Protein AF-A0A125QHG0-F1 (afdb_monomer_lite)

Structure (mmCIF, N/CA/C/O backbone):
data_AF-A0A125QHG0-F1
#
_entry.id   AF-A0A125QHG0-F1
#
loop_
_atom_site.group_PDB
_atom_site.id
_atom_site.type_symbol
_atom_site.label_atom_id
_atom_site.label_alt_id
_atom_site.label_comp_id
_atom_site.label_asym_id
_atom_site.label_entity_id
_atom_site.label_seq_id
_atom_site.pdbx_PDB_ins_code
_atom_site.Cartn_x
_atom_site.Cartn_y
_atom_site.Cartn_z
_atom_site.occupancy
_atom_site.B_iso_or_equiv
_atom_site.auth_seq_id
_atom_site.auth_comp_id
_atom_site.auth_asym_id
_atom_site.auth_atom_id
_atom_site.pdbx_PDB_model_num
ATOM 1 N N . MET A 1 1 ? -8.099 10.404 2.844 1.00 77.19 1 MET A N 1
ATOM 2 C CA . MET A 1 1 ? -8.199 8.934 2.719 1.00 77.19 1 MET A CA 1
ATOM 3 C C . MET A 1 1 ? -9.605 8.370 2.684 1.00 77.19 1 MET A C 1
ATOM 5 O O . MET A 1 1 ? -9.778 7.418 1.952 1.00 77.19 1 MET A O 1
ATOM 9 N N . ALA A 1 2 ? -10.604 8.932 3.367 1.00 77.56 2 ALA A N 1
ATOM 10 C CA . ALA A 1 2 ? -11.932 8.313 3.517 1.00 77.56 2 ALA A CA 1
ATOM 11 C C . ALA A 1 2 ? -12.676 7.855 2.233 1.00 77.56 2 ALA A C 1
ATOM 13 O O . ALA A 1 2 ? -13.613 7.079 2.341 1.00 77.56 2 ALA A O 1
ATOM 14 N N . GLN A 1 3 ? -12.288 8.319 1.038 1.00 90.06 3 GLN A N 1
ATOM 15 C CA . GLN A 1 3 ? -12.895 7.938 -0.250 1.00 90.06 3 GLN A CA 1
ATOM 16 C C . GLN A 1 3 ? -11.972 7.082 -1.139 1.00 90.06 3 GLN A C 1
ATOM 18 O O . GLN A 1 3 ? -12.231 6.912 -2.328 1.00 90.06 3 GLN A O 1
ATOM 23 N N . HIS A 1 4 ? -10.853 6.588 -0.608 1.00 96.38 4 HIS A N 1
ATOM 24 C CA . HIS A 1 4 ? -9.893 5.822 -1.396 1.00 96.38 4 HIS A CA 1
ATOM 25 C C . HIS A 1 4 ? -10.406 4.400 -1.651 1.00 96.38 4 HIS A C 1
ATOM 27 O O . HIS A 1 4 ? -10.680 3.649 -0.721 1.00 96.38 4 HIS A O 1
ATOM 33 N N . ASN A 1 5 ? -10.489 4.013 -2.920 1.00 97.62 5 ASN A N 1
ATOM 34 C CA . ASN A 1 5 ? -11.199 2.815 -3.378 1.00 97.62 5 ASN A CA 1
ATOM 35 C C . ASN A 1 5 ? -10.356 1.524 -3.383 1.00 97.62 5 ASN A C 1
ATOM 37 O O . ASN A 1 5 ? -10.833 0.486 -3.834 1.00 97.62 5 ASN A O 1
ATOM 41 N N . ILE A 1 6 ? -9.098 1.559 -2.934 1.00 98.31 6 ILE A N 1
ATOM 42 C CA . ILE A 1 6 ? -8.188 0.404 -3.049 1.00 98.31 6 ILE A CA 1
ATOM 43 C C . ILE A 1 6 ? -8.700 -0.856 -2.349 1.00 98.31 6 ILE A C 1
ATOM 45 O O . ILE A 1 6 ? -8.544 -1.943 -2.900 1.00 98.31 6 ILE A O 1
ATOM 49 N N . LEU A 1 7 ? -9.337 -0.728 -1.178 1.00 97.88 7 LEU A N 1
ATOM 50 C CA . LEU A 1 7 ? -9.893 -1.884 -0.471 1.00 97.88 7 LEU A CA 1
ATOM 51 C C . LEU A 1 7 ? -11.125 -2.434 -1.199 1.00 97.88 7 LEU A C 1
ATOM 53 O O . LEU A 1 7 ? -11.232 -3.643 -1.358 1.00 97.88 7 LEU A O 1
ATOM 57 N N . ASP A 1 8 ? -11.982 -1.574 -1.757 1.00 97.94 8 ASP A N 1
ATOM 58 C CA . ASP A 1 8 ? -13.121 -2.013 -2.577 1.00 97.94 8 ASP A CA 1
ATOM 59 C C . ASP A 1 8 ? -12.662 -2.738 -3.848 1.00 97.94 8 ASP A C 1
ATOM 61 O O . ASP A 1 8 ? -13.226 -3.764 -4.233 1.00 97.94 8 ASP A O 1
ATOM 65 N N . MET A 1 9 ? -11.617 -2.225 -4.508 1.00 98.56 9 MET A N 1
ATOM 66 C CA . MET A 1 9 ? -11.004 -2.881 -5.666 1.00 98.56 9 MET A CA 1
ATOM 67 C C . MET A 1 9 ? -10.421 -4.244 -5.285 1.00 98.56 9 MET A C 1
ATOM 69 O O . MET A 1 9 ? -10.632 -5.223 -6.004 1.00 98.56 9 MET A O 1
ATOM 73 N N . LEU A 1 10 ? -9.734 -4.319 -4.142 1.00 98.56 10 LEU A N 1
ATOM 74 C CA . LEU A 1 10 ? -9.180 -5.560 -3.611 1.00 98.56 10 LEU A CA 1
ATOM 75 C C . LEU A 1 10 ? -10.286 -6.588 -3.316 1.00 98.56 10 LEU A C 1
ATOM 77 O O . LEU A 1 10 ? -10.160 -7.744 -3.720 1.00 98.56 10 LEU A O 1
ATOM 81 N N . GLU A 1 11 ? -11.383 -6.198 -2.665 1.00 98.31 11 GLU A N 1
ATOM 82 C CA . GLU A 1 11 ? -12.514 -7.099 -2.379 1.00 98.31 11 GLU A CA 1
ATOM 83 C C . GLU A 1 11 ? -13.268 -7.534 -3.641 1.00 98.31 11 GLU A C 1
ATOM 85 O O . GLU A 1 11 ? -13.781 -8.648 -3.713 1.00 98.31 11 GLU A O 1
ATOM 90 N N . ARG A 1 12 ? -13.254 -6.712 -4.692 1.00 98.38 12 ARG A N 1
ATOM 91 C CA . ARG A 1 12 ? -13.771 -7.073 -6.022 1.00 98.38 12 ARG A CA 1
ATOM 92 C C . ARG A 1 12 ? -12.837 -7.976 -6.834 1.00 98.38 12 ARG A C 1
ATOM 94 O O . ARG A 1 12 ? -13.144 -8.286 -7.982 1.00 98.38 12 ARG A O 1
ATOM 101 N N . GLY A 1 13 ? -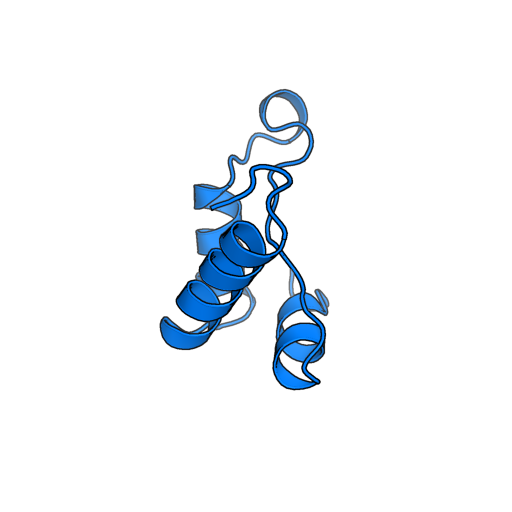11.705 -8.394 -6.269 1.00 97.75 13 GLY A N 1
ATOM 102 C CA . GLY A 1 13 ? -10.756 -9.302 -6.914 1.00 97.75 13 GLY A CA 1
ATOM 103 C C . GLY A 1 13 ? -9.787 -8.628 -7.887 1.00 97.75 13 GLY A C 1
ATOM 104 O O . GLY A 1 13 ? -9.050 -9.321 -8.588 1.00 97.75 13 GLY A O 1
ATOM 105 N N . VAL A 1 14 ? -9.740 -7.293 -7.935 1.00 98.44 14 VAL A N 1
ATOM 106 C CA . VAL A 1 14 ? -8.744 -6.577 -8.739 1.00 98.44 14 VAL A CA 1
ATOM 107 C C . VAL A 1 14 ? -7.371 -6.726 -8.079 1.00 98.44 14 VAL A C 1
ATOM 109 O O . VAL A 1 14 ? -7.210 -6.501 -6.877 1.00 98.44 14 VAL A O 1
ATOM 112 N N . LYS A 1 15 ? -6.352 -7.083 -8.867 1.00 98.00 15 LYS A N 1
ATOM 113 C CA . LYS A 1 15 ? -4.968 -7.244 -8.397 1.00 98.00 15 LYS A CA 1
ATOM 114 C C . LYS A 1 15 ? -4.281 -5.879 -8.244 1.00 98.00 15 LYS A C 1
ATOM 116 O O . LYS A 1 15 ? -3.487 -5.468 -9.083 1.00 98.00 15 LYS A O 1
ATOM 121 N N . VAL A 1 16 ? -4.634 -5.163 -7.179 1.00 98.50 16 VAL A N 1
ATOM 122 C CA . VAL A 1 16 ? -4.073 -3.847 -6.827 1.00 98.50 16 VAL A CA 1
ATOM 123 C C . VAL A 1 16 ? -2.840 -3.981 -5.929 1.00 98.50 16 VAL A C 1
ATOM 125 O O . VAL A 1 16 ? -2.753 -4.918 -5.131 1.00 98.50 16 VAL A O 1
ATOM 128 N N . THR A 1 17 ? -1.898 -3.042 -6.053 1.00 98.50 17 THR A N 1
ATOM 129 C CA . THR A 1 17 ? -0.644 -2.972 -5.279 1.00 98.50 17 THR A CA 1
ATOM 130 C C . THR A 1 17 ? -0.500 -1.603 -4.604 1.00 98.50 17 THR A C 1
ATOM 132 O O . THR A 1 17 ? -1.118 -0.627 -5.032 1.00 98.50 17 THR A O 1
ATOM 135 N N . VAL A 1 18 ? 0.296 -1.525 -3.532 1.00 98.06 18 VAL A N 1
ATOM 136 C CA . VAL A 1 18 ? 0.616 -0.266 -2.833 1.00 98.06 18 VAL A CA 1
ATOM 137 C C . VAL A 1 18 ? 2.032 0.156 -3.200 1.00 98.06 18 VAL A C 1
ATOM 139 O O . VAL A 1 18 ? 2.969 -0.621 -3.029 1.00 98.06 18 VAL A O 1
ATOM 142 N N . ASN A 1 19 ? 2.185 1.393 -3.668 1.00 97.50 19 ASN A N 1
ATOM 143 C CA . ASN A 1 19 ? 3.461 1.979 -4.073 1.00 97.50 19 ASN A CA 1
ATOM 144 C C . ASN A 1 19 ? 3.605 3.358 -3.414 1.00 97.50 19 ASN A C 1
ATOM 146 O O . ASN A 1 19 ? 2.600 3.981 -3.071 1.00 97.50 19 ASN A O 1
ATOM 150 N N . SER A 1 20 ? 4.837 3.822 -3.209 1.00 96.50 20 SER A N 1
ATOM 151 C CA . SER A 1 20 ? 5.114 5.161 -2.665 1.00 96.50 20 SER A CA 1
ATOM 152 C C . SER A 1 20 ? 5.068 6.270 -3.713 1.00 96.50 20 SER A C 1
ATOM 154 O O . SER A 1 20 ? 5.043 7.436 -3.337 1.00 96.50 20 SER A O 1
ATOM 156 N N . ASP A 1 21 ? 5.085 5.902 -4.996 1.00 95.69 21 ASP A N 1
ATOM 157 C CA . ASP A 1 21 ? 5.289 6.820 -6.118 1.00 95.69 21 ASP A CA 1
ATOM 158 C C . ASP A 1 21 ? 6.623 7.576 -5.942 1.00 95.69 21 ASP A C 1
ATOM 160 O O . ASP A 1 21 ? 7.677 6.947 -6.052 1.00 95.69 21 ASP A O 1
ATOM 164 N N . ASP A 1 22 ? 6.599 8.837 -5.503 1.00 96.62 22 ASP A N 1
ATOM 165 C CA . ASP A 1 22 ? 7.779 9.656 -5.206 1.00 96.62 22 ASP A CA 1
ATOM 166 C C . ASP A 1 22 ? 7.886 10.001 -3.701 1.00 96.62 22 ASP A C 1
ATOM 168 O O . ASP A 1 22 ? 7.518 11.102 -3.272 1.00 96.62 22 ASP A O 1
ATOM 172 N N . PRO A 1 23 ? 8.424 9.105 -2.847 1.00 94.50 23 PRO A N 1
ATOM 173 C CA . PRO A 1 23 ? 8.407 9.279 -1.389 1.00 94.50 23 PRO A CA 1
ATOM 174 C C . PRO A 1 23 ? 9.142 10.537 -0.907 1.00 94.50 23 PRO A C 1
ATOM 176 O O . PRO A 1 23 ? 8.751 11.129 0.095 1.00 94.50 23 PRO A O 1
ATOM 179 N N . ALA A 1 24 ? 10.176 10.985 -1.627 1.00 94.31 24 ALA A N 1
ATOM 180 C CA . ALA A 1 24 ? 10.899 12.217 -1.307 1.00 94.31 24 ALA A CA 1
ATOM 181 C C . ALA A 1 24 ? 10.045 13.484 -1.507 1.00 94.31 24 ALA A C 1
ATOM 183 O O . ALA A 1 24 ? 10.268 14.481 -0.823 1.00 94.31 24 ALA A O 1
ATOM 184 N N . TYR A 1 25 ? 9.070 13.441 -2.420 1.00 93.88 25 TYR A N 1
ATOM 185 C CA . TYR A 1 25 ? 8.145 14.544 -2.679 1.00 93.88 25 TYR A CA 1
ATOM 186 C C . TYR A 1 25 ? 6.929 14.509 -1.747 1.00 93.88 25 TYR A C 1
ATOM 188 O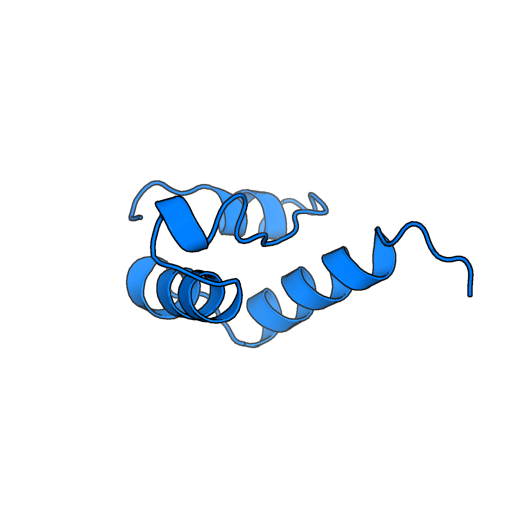 O . TYR A 1 25 ? 6.477 15.559 -1.294 1.00 93.88 25 TYR A O 1
ATOM 196 N N . PHE A 1 26 ? 6.405 13.316 -1.444 1.00 89.19 26 PHE A N 1
ATOM 197 C CA . PHE A 1 26 ? 5.163 13.157 -0.676 1.00 89.19 26 PHE A CA 1
ATOM 198 C C . PHE A 1 26 ? 5.368 12.922 0.826 1.00 89.19 26 PHE A C 1
ATOM 200 O O . PHE A 1 26 ? 4.410 13.015 1.593 1.00 89.19 26 PHE A O 1
ATOM 207 N N . GLY A 1 27 ? 6.596 12.626 1.265 1.00 84.25 27 GLY A N 1
ATOM 208 C CA . GLY A 1 27 ? 6.923 12.402 2.676 1.00 84.25 27 GLY A CA 1
ATOM 209 C C . GLY A 1 27 ? 6.379 11.092 3.258 1.00 84.25 27 GLY A C 1
ATOM 210 O O . GLY A 1 27 ? 6.355 10.942 4.477 1.00 84.25 27 GLY A O 1
ATOM 211 N N . GLY A 1 28 ? 5.944 10.150 2.413 1.00 88.50 28 GLY A N 1
ATOM 212 C CA . GLY A 1 28 ? 5.442 8.836 2.818 1.00 88.50 28 GLY A CA 1
ATOM 213 C C . GLY 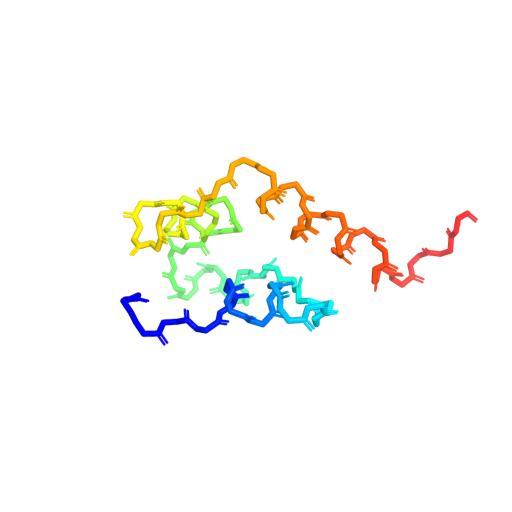A 1 28 ? 6.091 7.721 2.005 1.00 88.50 28 GLY A C 1
ATOM 214 O O . GLY A 1 28 ? 5.978 7.699 0.779 1.00 88.50 28 GLY A O 1
ATOM 215 N N . TYR A 1 29 ? 6.774 6.792 2.678 1.00 95.69 29 TYR A N 1
ATOM 216 C CA . TYR A 1 29 ? 7.253 5.567 2.049 1.00 95.69 29 TYR A CA 1
ATOM 217 C C . TYR A 1 29 ? 6.129 4.524 2.031 1.00 95.69 29 TYR A C 1
ATOM 219 O O . TYR A 1 29 ? 5.008 4.739 2.497 1.00 95.69 29 TYR A O 1
ATOM 227 N N . VAL A 1 30 ? 6.419 3.359 1.450 1.00 96.88 30 VAL A N 1
ATOM 228 C CA . VAL A 1 30 ? 5.438 2.273 1.322 1.00 96.88 30 VAL A CA 1
ATOM 229 C C . VAL A 1 30 ? 4.843 1.899 2.685 1.00 96.88 30 VAL A C 1
ATOM 231 O O . VAL A 1 30 ? 3.633 1.717 2.786 1.00 96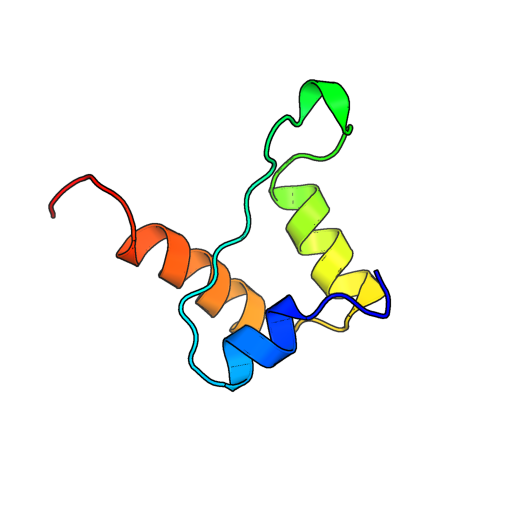.88 30 VAL A O 1
ATOM 234 N N . THR A 1 31 ? 5.652 1.845 3.745 1.00 96.12 31 THR A N 1
ATOM 235 C CA . THR A 1 31 ? 5.182 1.512 5.099 1.00 96.12 31 THR A CA 1
ATOM 236 C C . THR A 1 31 ? 4.162 2.522 5.626 1.00 96.12 31 THR A C 1
ATOM 238 O O . THR A 1 31 ? 3.133 2.116 6.169 1.00 96.12 31 THR A O 1
ATOM 241 N N . GLU A 1 32 ? 4.387 3.822 5.425 1.00 96.56 32 GLU A N 1
ATOM 242 C CA . GLU A 1 32 ? 3.442 4.877 5.803 1.00 96.56 32 GLU A CA 1
ATOM 243 C C . GLU A 1 32 ? 2.128 4.743 5.030 1.00 96.56 32 GLU A C 1
ATOM 245 O O . GLU A 1 32 ? 1.059 4.910 5.617 1.00 96.56 32 GLU A O 1
ATOM 250 N N . ASN A 1 33 ? 2.179 4.348 3.754 1.00 96.56 33 ASN A N 1
ATOM 251 C CA . ASN A 1 33 ? 0.974 4.094 2.964 1.00 96.56 33 ASN A CA 1
ATOM 252 C C . ASN A 1 33 ? 0.175 2.908 3.526 1.00 96.56 33 ASN A C 1
ATOM 254 O O . ASN A 1 33 ? -1.040 3.016 3.691 1.00 96.56 33 ASN A O 1
ATOM 258 N N . PHE A 1 34 ? 0.829 1.806 3.910 1.00 97.81 34 PHE A N 1
ATOM 259 C CA . PHE A 1 34 ? 0.154 0.696 4.600 1.00 97.81 34 PHE A CA 1
ATOM 260 C C . PHE A 1 34 ? -0.452 1.135 5.942 1.00 97.81 34 PHE A C 1
ATOM 262 O O . PHE A 1 34 ? -1.592 0.777 6.249 1.00 97.81 34 PHE A O 1
ATOM 269 N N . HIS A 1 35 ? 0.267 1.947 6.720 1.00 97.12 35 HIS A N 1
ATOM 270 C CA . HIS A 1 35 ? -0.254 2.505 7.967 1.00 97.12 35 HIS A CA 1
ATOM 271 C C . HIS A 1 35 ? -1.474 3.398 7.734 1.00 97.12 35 HIS A C 1
ATOM 273 O O . HIS A 1 35 ? -2.454 3.275 8.465 1.00 97.12 35 HIS A O 1
ATOM 279 N N . ALA A 1 36 ? -1.456 4.251 6.708 1.00 96.19 36 ALA A N 1
ATOM 280 C CA . ALA A 1 36 ? -2.576 5.117 6.355 1.00 96.19 36 ALA A CA 1
ATOM 281 C C . ALA A 1 36 ? -3.818 4.312 5.945 1.00 96.19 36 ALA A C 1
ATOM 283 O O . ALA A 1 36 ? -4.929 4.654 6.351 1.00 96.19 36 ALA A O 1
ATOM 284 N N . LEU A 1 37 ? -3.649 3.217 5.197 1.00 97.25 37 LEU A N 1
ATOM 285 C CA . LEU A 1 37 ? -4.752 2.311 4.860 1.00 97.25 37 LEU A CA 1
ATOM 286 C C . LEU A 1 37 ? -5.340 1.647 6.114 1.00 97.25 37 LEU A C 1
ATOM 288 O O . LEU A 1 37 ? -6.559 1.558 6.249 1.00 97.25 37 LEU A O 1
ATOM 292 N N . HIS A 1 38 ? -4.498 1.223 7.059 1.00 97.69 38 HIS A N 1
ATOM 293 C CA . HIS A 1 38 ? -4.970 0.654 8.321 1.00 97.69 38 HIS A CA 1
ATOM 294 C C . HIS A 1 38 ? -5.738 1.681 9.162 1.00 97.69 38 HIS A C 1
ATOM 296 O O . HIS A 1 38 ? -6.882 1.437 9.540 1.00 97.69 38 HIS A O 1
ATOM 302 N N . THR A 1 39 ? -5.145 2.848 9.412 1.00 97.25 39 THR A N 1
ATOM 303 C CA . THR A 1 39 ? -5.714 3.857 10.318 1.00 97.25 39 THR A CA 1
ATOM 304 C C . THR A 1 39 ? -6.910 4.592 9.725 1.00 97.25 39 THR A C 1
ATOM 306 O O . THR A 1 39 ? -7.830 4.939 10.460 1.00 97.25 39 THR A O 1
ATOM 309 N N . SER A 1 40 ? -6.915 4.837 8.411 1.00 96.62 40 SER A N 1
ATOM 310 C CA . SER A 1 40 ? -7.926 5.684 7.761 1.00 96.62 40 SER A CA 1
ATOM 311 C C . SER A 1 40 ? -9.034 4.910 7.055 1.00 96.62 40 SER A C 1
ATOM 313 O O . SER A 1 40 ? -10.102 5.476 6.840 1.00 96.62 40 SER A O 1
ATOM 315 N N . LEU A 1 41 ? -8.782 3.661 6.648 1.00 96.81 41 LEU A N 1
ATOM 316 C CA . LEU A 1 41 ? -9.755 2.822 5.932 1.00 96.81 41 LEU A CA 1
ATOM 317 C C . LEU A 1 41 ? -10.113 1.536 6.687 1.00 96.81 41 LEU A C 1
ATOM 319 O O . LEU A 1 41 ? -10.918 0.753 6.194 1.00 96.81 41 LEU A O 1
ATOM 323 N N . GLY A 1 42 ? -9.517 1.291 7.858 1.00 96.88 42 GLY A N 1
ATOM 324 C CA . GLY A 1 42 ? -9.757 0.067 8.622 1.00 96.88 42 GLY A CA 1
ATOM 325 C C . GLY A 1 42 ? -9.188 -1.187 7.954 1.00 96.88 42 GLY A C 1
ATOM 326 O O . GLY A 1 42 ? -9.712 -2.277 8.176 1.00 96.88 42 GLY A O 1
ATOM 327 N N . MET A 1 43 ? -8.136 -1.051 7.133 1.00 98.25 43 MET A N 1
ATOM 328 C CA . MET A 1 43 ? -7.511 -2.192 6.457 1.00 98.25 43 MET A CA 1
ATOM 329 C C . MET A 1 43 ? -7.103 -3.275 7.464 1.00 98.25 43 MET A C 1
ATOM 331 O O . MET A 1 43 ? -6.403 -3.002 8.448 1.00 98.25 43 MET A O 1
ATOM 335 N N . THR A 1 44 ? -7.509 -4.515 7.188 1.00 98.62 44 THR A N 1
ATOM 336 C CA . THR A 1 44 ? -7.182 -5.679 8.020 1.00 98.62 44 THR A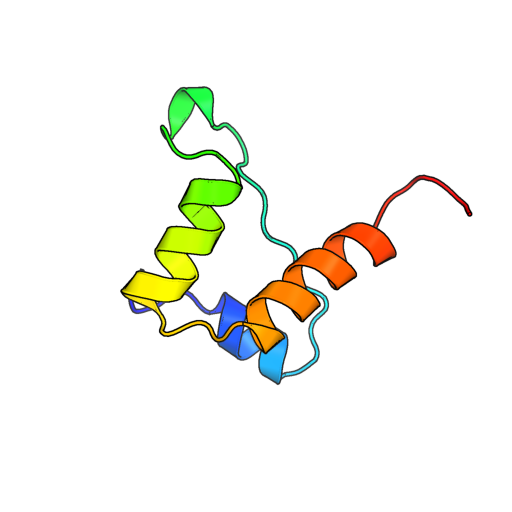 CA 1
ATOM 337 C C . THR A 1 44 ? -5.793 -6.232 7.701 1.00 98.62 44 THR A C 1
ATOM 339 O O . THR A 1 44 ? -5.212 -5.967 6.645 1.00 98.62 44 THR A O 1
ATOM 342 N N . GLN A 1 45 ? -5.256 -7.066 8.596 1.00 98.50 45 GLN A N 1
ATOM 343 C CA . GLN A 1 45 ? -3.976 -7.737 8.355 1.00 98.50 45 GLN A CA 1
ATOM 344 C C . GLN A 1 45 ? -4.024 -8.652 7.118 1.00 98.50 45 GLN A C 1
ATOM 346 O O . GLN A 1 45 ? -3.041 -8.747 6.385 1.00 98.50 45 GLN A O 1
ATOM 351 N N . ASP A 1 46 ? -5.161 -9.296 6.854 1.00 98.69 46 ASP A N 1
ATOM 352 C CA . ASP A 1 46 ? -5.313 -10.176 5.694 1.00 98.69 46 ASP A CA 1
ATOM 353 C C . ASP A 1 46 ? -5.380 -9.390 4.382 1.00 98.69 46 ASP A C 1
ATOM 355 O O . ASP A 1 46 ? -4.768 -9.792 3.391 1.00 98.69 46 ASP A O 1
ATOM 359 N N . GLN A 1 47 ? -6.028 -8.223 4.377 1.00 98.69 47 GLN A N 1
ATOM 360 C CA . GLN A 1 47 ? -5.980 -7.306 3.236 1.00 98.69 47 GLN A CA 1
ATOM 361 C C . GLN A 1 47 ? -4.556 -6.798 2.990 1.00 98.69 47 GLN A C 1
ATOM 363 O O . GLN A 1 47 ? -4.093 -6.819 1.850 1.00 98.69 47 GLN A O 1
ATOM 368 N N . ALA A 1 48 ? -3.820 -6.435 4.046 1.00 98.62 48 ALA A N 1
ATOM 369 C CA . ALA A 1 48 ? -2.422 -6.023 3.929 1.00 98.62 48 ALA A CA 1
ATOM 370 C C . ALA A 1 48 ? -1.546 -7.130 3.312 1.00 98.62 48 ALA A C 1
ATOM 372 O O . ALA A 1 48 ? -0.777 -6.871 2.384 1.00 98.62 48 ALA A O 1
ATOM 373 N N . LYS A 1 49 ? -1.708 -8.382 3.765 1.00 98.62 49 LYS A N 1
ATOM 374 C CA . LYS A 1 49 ? -1.017 -9.547 3.188 1.00 98.62 49 LYS A CA 1
ATOM 375 C C . LYS A 1 49 ? -1.361 -9.738 1.711 1.00 98.62 49 LYS A C 1
ATOM 377 O O . LYS A 1 49 ? -0.457 -9.959 0.912 1.00 98.62 49 LYS A O 1
ATOM 382 N N . ARG A 1 50 ? -2.639 -9.619 1.329 1.00 98.69 50 ARG A N 1
ATOM 383 C CA . ARG A 1 50 ? -3.076 -9.726 -0.076 1.00 98.69 50 ARG A CA 1
ATOM 384 C C . ARG A 1 50 ? -2.473 -8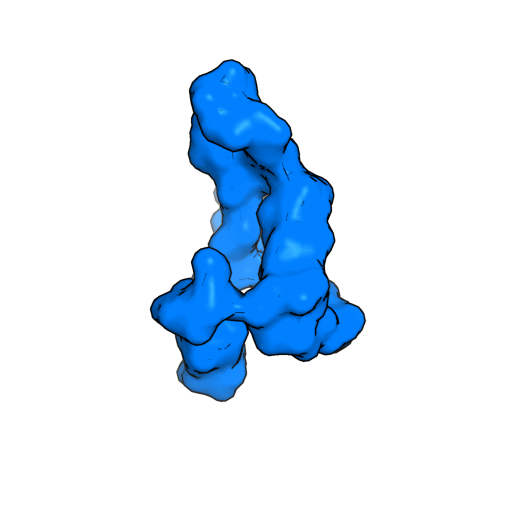.627 -0.951 1.00 98.69 50 ARG A C 1
ATOM 386 O O . ARG A 1 50 ? -2.011 -8.930 -2.044 1.00 98.69 50 ARG A O 1
ATOM 393 N N . LEU A 1 51 ? -2.420 -7.383 -0.473 1.00 98.81 51 LEU A N 1
ATOM 394 C CA . LEU A 1 51 ? -1.771 -6.278 -1.192 1.00 98.81 51 LEU A CA 1
ATOM 395 C C . LEU A 1 51 ? -0.273 -6.540 -1.400 1.00 98.81 51 LEU A C 1
ATOM 397 O O . LEU A 1 51 ? 0.229 -6.362 -2.507 1.00 98.81 51 LEU A O 1
ATOM 401 N N . ALA A 1 52 ? 0.431 -7.012 -0.367 1.00 98.31 52 ALA A N 1
ATOM 402 C CA . ALA A 1 52 ? 1.845 -7.369 -0.474 1.00 98.31 52 ALA A CA 1
ATOM 403 C C . ALA A 1 52 ? 2.073 -8.555 -1.430 1.00 98.31 52 ALA A C 1
ATOM 405 O O . ALA A 1 52 ? 2.977 -8.515 -2.266 1.00 98.31 52 ALA A O 1
ATOM 406 N N . GLN A 1 53 ? 1.224 -9.584 -1.358 1.00 98.38 53 GLN A N 1
ATOM 407 C CA . GLN A 1 53 ? 1.285 -10.731 -2.261 1.00 98.38 53 GLN A CA 1
ATOM 408 C C . GLN A 1 53 ? 1.019 -10.320 -3.712 1.00 98.38 53 GLN A C 1
ATOM 410 O O . GLN A 1 53 ? 1.735 -10.763 -4.603 1.00 98.38 53 GLN A O 1
ATOM 415 N N . ASN A 1 54 ? 0.060 -9.423 -3.960 1.00 98.44 54 ASN A N 1
ATOM 416 C CA . ASN A 1 54 ? -0.190 -8.886 -5.297 1.00 98.44 54 ASN A CA 1
ATOM 417 C C . ASN A 1 54 ? 1.062 -8.215 -5.881 1.00 98.44 54 ASN A C 1
ATOM 419 O O . ASN A 1 54 ? 1.348 -8.408 -7.062 1.00 98.44 54 ASN A O 1
ATOM 423 N N . SER A 1 55 ? 1.831 -7.480 -5.069 1.00 97.81 55 SER A N 1
ATOM 424 C CA . SER A 1 55 ? 3.097 -6.874 -5.504 1.00 97.81 55 SER A CA 1
ATOM 425 C C . SER A 1 55 ? 4.135 -7.926 -5.887 1.00 97.81 55 SER A C 1
ATOM 427 O O . SER A 1 55 ? 4.814 -7.784 -6.902 1.00 97.81 55 SER A O 1
ATOM 429 N N . LEU A 1 56 ? 4.242 -9.005 -5.106 1.00 96.62 56 LEU A N 1
ATOM 430 C CA . LEU A 1 56 ? 5.138 -10.114 -5.428 1.00 96.62 56 LEU A CA 1
ATOM 431 C C . LEU A 1 56 ? 4.685 -10.855 -6.685 1.00 96.62 56 LEU A C 1
ATOM 433 O O . LEU A 1 56 ? 5.525 -11.199 -7.507 1.00 96.62 56 LEU A O 1
ATOM 437 N N . ASP A 1 57 ? 3.393 -11.097 -6.865 1.00 96.38 57 ASP A N 1
ATOM 438 C CA . ASP A 1 57 ? 2.861 -11.788 -8.040 1.00 96.38 57 ASP A CA 1
ATOM 439 C C . ASP A 1 57 ? 3.027 -10.978 -9.332 1.00 96.38 57 ASP A C 1
ATOM 441 O O . ASP A 1 57 ? 3.176 -11.556 -10.405 1.00 96.38 57 ASP A O 1
ATOM 445 N N . ALA A 1 58 ? 2.959 -9.648 -9.238 1.00 96.25 58 ALA A N 1
ATOM 446 C CA . ALA A 1 58 ? 3.062 -8.734 -10.374 1.00 96.25 58 ALA A CA 1
ATOM 447 C C . ALA A 1 58 ? 4.508 -8.307 -10.684 1.00 96.25 58 ALA A C 1
ATOM 449 O O . ALA A 1 58 ? 4.735 -7.504 -11.592 1.00 96.25 58 ALA A O 1
ATOM 450 N N . ARG A 1 59 ? 5.496 -8.815 -9.936 1.00 96.25 59 ARG A N 1
ATOM 451 C CA . ARG A 1 59 ? 6.907 -8.485 -10.152 1.00 96.25 59 ARG A CA 1
ATOM 452 C C . ARG A 1 59 ? 7.365 -8.946 -11.536 1.00 96.25 59 ARG A C 1
ATOM 454 O O . ARG A 1 59 ? 6.978 -10.002 -12.025 1.00 96.25 59 ARG A O 1
ATOM 461 N N . LEU A 1 60 ? 8.274 -8.184 -12.134 1.00 96.81 60 LEU A N 1
ATOM 462 C CA . LEU A 1 60 ? 8.817 -8.507 -13.456 1.00 96.81 60 LEU A CA 1
ATOM 463 C C . LEU A 1 60 ? 9.861 -9.633 -13.421 1.00 96.81 60 LEU A C 1
ATOM 465 O O . LEU A 1 60 ? 10.151 -10.244 -14.450 1.00 96.81 60 LEU A O 1
ATOM 469 N N . VAL A 1 61 ? 10.441 -9.908 -12.248 1.00 94.19 61 VAL A N 1
ATOM 470 C CA . VAL A 1 61 ? 11.432 -10.974 -12.090 1.00 94.19 61 VAL A CA 1
ATOM 471 C C . VAL A 1 61 ? 10.751 -12.344 -12.112 1.00 94.19 61 VAL A C 1
ATOM 473 O O . VAL A 1 61 ? 9.818 -12.609 -11.350 1.00 94.19 61 VAL A O 1
ATOM 476 N N . LYS A 1 62 ? 11.225 -13.216 -13.006 1.00 82.25 62 LYS A N 1
ATOM 477 C CA . LYS A 1 62 ? 10.744 -14.597 -13.117 1.00 82.25 62 LYS A CA 1
ATOM 478 C C . LYS A 1 62 ? 11.189 -15.419 -11.894 1.00 82.25 62 LYS A C 1
ATOM 480 O O . LYS A 1 62 ? 12.195 -15.053 -11.286 1.00 82.25 62 LYS A O 1
ATOM 485 N N . PRO A 1 63 ? 10.434 -16.465 -11.510 1.00 71.38 63 PRO A N 1
ATOM 486 C CA . PRO A 1 63 ? 10.835 -17.383 -10.446 1.00 71.38 63 PRO A CA 1
ATOM 487 C C . PRO A 1 63 ? 12.193 -18.032 -10.711 1.00 71.38 63 PRO A C 1
ATOM 489 O O . PRO A 1 63 ? 12.487 -18.302 -11.900 1.00 71.38 63 PRO A O 1
#

pLDDT: mean 95.44, std 5.53, range [71.38, 98.81]

InterPro domains:
  IPR001365 Adenosine deaminase domain [PF00962] (2-58)
  IPR006330 Adenosine/adenine deaminase [PTHR43114] (2-61)
  IPR032466 Metal-dependent hydrolase [SSF51556] (1-58)

Secondary structure (DSSP, 8-state):
-TT-THHHHHHTT-------SSHHHHS--HHHHHHHHHHHH---HHHHHHHHHHHHHT-SS--

Radius of gyration: 12.08 Å; chains: 1; bounding box: 25×32×24 Å

Foldseek 3Di:
DQPDCQVVCVVVVNLAAAACVDCVVVVDGSVNVVVCCCVRVVDDPVNVVSRVVSCVVPDPDDD

Sequence (63 aa):
MAQHNILDMLERGVKVTVNSDDPAYFGGYVTENFHALHTSLGMTQDQAKRLAQNSLDARLVKP

Organism: Pseudomonas fluorescens (NCBI:txid294)